Protein AF-A0A2I1H073-F1 (afdb_monomer)

Organism: NCBI:txid588596

Radius of gyration: 17.63 Å; Cα contacts (8 Å, |Δi|>4): 151; chains: 1; bounding box: 37×35×50 Å

Secondary structure (DSSP, 8-state):
----EEEEEEE-SSEEEEEEEESSS---EE--EETTEES-S-EES-EEE-TTSSSEEEESGGGS-----GGGGGS--S----EE-GGGGGGS-----

Foldseek 3Di:
DPDFKDKDWDQDLFKIWIWMAGPVGGDIGQDQDDVVGHNHSIFTQFFFAFPVNPDGPDGTPVLPDDDPDPVNVPDDDDGCRDTDRSVVVVPDDDDDD

pLDDT: mean 77.21, std 22.97, range [34.38, 97.81]

Nearest PDB structures (foldseek):
  8jtr-assembly1_A  TM=5.951E-01  e=2.763E-01  Geobacillus stearothermophilus
  8uza-assembly1_A  TM=6.803E-01  e=1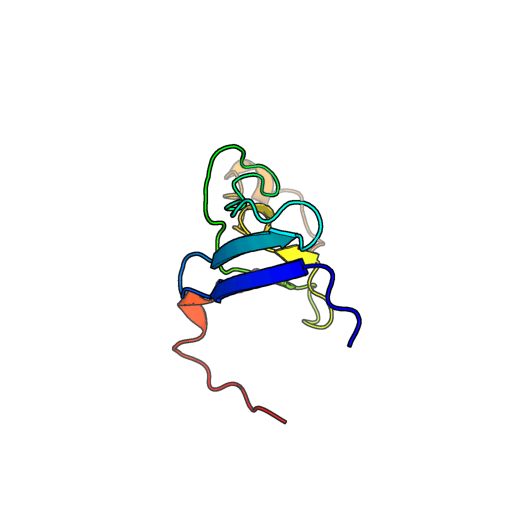.430E+00  Geobacillus stearothermophilus
  8t76-assembly1_A  TM=4.506E-01  e=1.520E+00  Streptococcus pyogenes
  2h1t-assembly1_B  TM=4.325E-01  e=5.461E+00  Pseudomonas aeruginosa

Sequence (97 aa):
MDIRAVIAIDFGTTFSGFAYSNRADPEIITNDVWPQQIGVMKTNTVLQYDSNYQNVIKWGNPALAQKQSKHARKNKVLSSSKTEIFHKMKNHHFPIN

Solvent-accessible surface area (backbone atoms only — not comparable to full-atom values): 6074 Å² total; per-residue (Å²): 134,92,76,58,63,51,74,52,76,46,84,42,78,66,40,26,36,42,34,36,30,32,66,92,55,73,58,79,46,68,47,24,76,49,80,97,40,75,81,42,60,56,39,39,41,33,49,13,30,40,68,82,69,80,46,79,76,36,50,25,57,73,28,54,80,74,77,75,56,87,78,61,75,81,80,66,85,88,78,71,56,53,69,54,56,54,82,65,53,83,79,55,89,75,86,83,129

Mean predicted aligned error: 11.4 Å

Structure (mmCIF, N/CA/C/O backbone):
data_AF-A0A2I1H073-F1
#
_entry.id   AF-A0A2I1H073-F1
#
loop_
_atom_site.group_PDB
_atom_site.id
_atom_site.type_symbol
_atom_site.label_atom_id
_atom_site.label_alt_id
_atom_site.label_comp_id
_atom_site.label_asym_id
_atom_site.label_entity_id
_atom_site.label_seq_id
_atom_site.pdbx_PDB_ins_code
_atom_site.Cartn_x
_atom_site.Cartn_y
_atom_site.Cartn_z
_atom_site.occupancy
_atom_site.B_iso_or_equiv
_atom_site.auth_seq_id
_atom_site.auth_comp_id
_atom_site.auth_asym_id
_atom_site.auth_atom_id
_atom_site.pdbx_PDB_model_num
ATOM 1 N N . MET A 1 1 ? -0.111 -9.622 -25.753 1.00 69.88 1 MET A N 1
ATOM 2 C CA . MET A 1 1 ? -0.472 -8.907 -24.511 1.00 69.88 1 MET A CA 1
ATOM 3 C C . MET A 1 1 ? 0.165 -7.531 -24.554 1.00 69.88 1 MET A C 1
ATOM 5 O O . MET A 1 1 ? 1.350 -7.449 -24.851 1.00 69.88 1 MET A O 1
ATOM 9 N N . ASP A 1 2 ? -0.609 -6.481 -24.295 1.00 90.75 2 ASP A N 1
ATOM 10 C CA . ASP A 1 2 ? -0.096 -5.117 -24.144 1.00 90.75 2 ASP A CA 1
ATOM 11 C C . ASP A 1 2 ? 0.098 -4.815 -22.650 1.00 90.75 2 ASP A C 1
ATOM 13 O O . ASP A 1 2 ? -0.800 -4.321 -21.970 1.00 90.75 2 ASP A O 1
ATOM 17 N N . ILE A 1 3 ? 1.249 -5.226 -22.111 1.00 90.19 3 ILE A N 1
ATOM 18 C CA . ILE A 1 3 ? 1.631 -4.937 -20.724 1.00 90.19 3 ILE A CA 1
ATOM 19 C C . ILE A 1 3 ? 2.483 -3.674 -20.737 1.00 90.19 3 ILE A C 1
ATOM 21 O O . ILE A 1 3 ? 3.558 -3.643 -21.338 1.00 90.19 3 ILE A O 1
ATOM 25 N N . ARG A 1 4 ? 1.984 -2.639 -20.060 1.00 93.25 4 ARG A N 1
ATOM 26 C CA . ARG A 1 4 ? 2.622 -1.317 -19.996 1.00 93.25 4 ARG A CA 1
ATOM 27 C C . ARG A 1 4 ? 3.357 -1.070 -18.681 1.00 93.25 4 ARG A C 1
ATOM 29 O O . ARG A 1 4 ? 4.273 -0.260 -18.656 1.00 93.25 4 ARG A O 1
ATOM 36 N N . ALA A 1 5 ? 2.994 -1.776 -17.613 1.00 94.81 5 ALA A N 1
ATOM 37 C CA . ALA A 1 5 ? 3.656 -1.685 -16.319 1.00 94.81 5 ALA A CA 1
ATOM 38 C C . ALA A 1 5 ? 3.564 -3.011 -15.556 1.00 94.81 5 ALA A C 1
ATOM 40 O O . ALA A 1 5 ? 2.611 -3.772 -15.736 1.00 94.81 5 ALA A O 1
ATOM 41 N N . VAL A 1 6 ? 4.543 -3.251 -14.689 1.00 95.56 6 VAL A N 1
ATOM 42 C CA . VAL A 1 6 ? 4.552 -4.337 -13.702 1.00 95.56 6 VAL A CA 1
ATOM 43 C C . VAL A 1 6 ? 4.569 -3.705 -12.319 1.00 95.56 6 VAL A C 1
ATOM 45 O O . VAL A 1 6 ? 5.297 -2.741 -12.097 1.00 95.56 6 VAL A O 1
ATOM 48 N N . ILE A 1 7 ? 3.758 -4.230 -11.400 1.00 97.12 7 ILE A N 1
ATOM 49 C CA . ILE A 1 7 ? 3.659 -3.739 -10.024 1.00 97.12 7 ILE A CA 1
ATOM 50 C C . ILE A 1 7 ? 3.920 -4.914 -9.082 1.00 97.12 7 ILE A C 1
ATOM 52 O O . ILE A 1 7 ? 3.231 -5.932 -9.148 1.00 97.12 7 ILE A O 1
ATOM 56 N N . ALA A 1 8 ? 4.909 -4.769 -8.206 1.00 97.56 8 ALA A N 1
ATOM 57 C CA . ALA A 1 8 ? 5.175 -5.680 -7.104 1.00 97.56 8 ALA A CA 1
ATOM 58 C C . ALA A 1 8 ? 4.509 -5.126 -5.843 1.00 97.56 8 ALA A C 1
ATOM 60 O O . ALA A 1 8 ? 4.830 -4.018 -5.416 1.00 97.56 8 ALA A O 1
ATOM 61 N N . ILE A 1 9 ? 3.584 -5.884 -5.256 1.00 97.31 9 ILE A N 1
ATOM 62 C CA . ILE A 1 9 ? 2.842 -5.482 -4.056 1.00 97.31 9 ILE A CA 1
ATOM 63 C C . ILE A 1 9 ? 3.297 -6.344 -2.879 1.00 97.31 9 ILE A C 1
ATOM 65 O O . ILE A 1 9 ? 3.298 -7.570 -2.969 1.00 97.31 9 ILE A O 1
ATOM 69 N N . ASP A 1 10 ? 3.646 -5.696 -1.771 1.00 96.62 10 ASP A N 1
ATOM 70 C CA . ASP A 1 10 ? 3.966 -6.329 -0.491 1.00 96.62 10 ASP A CA 1
ATOM 71 C C . ASP A 1 10 ? 2.859 -5.999 0.519 1.00 96.62 10 ASP A C 1
ATOM 73 O O . ASP A 1 10 ? 2.796 -4.880 1.036 1.00 96.62 10 ASP A O 1
ATOM 77 N N . PHE A 1 11 ? 1.975 -6.965 0.785 1.00 94.69 11 PHE A N 1
ATOM 78 C CA . PHE A 1 11 ? 0.935 -6.862 1.812 1.00 94.69 11 PHE A CA 1
ATOM 79 C C . PHE A 1 11 ? 1.424 -7.445 3.139 1.00 94.69 11 PHE A C 1
ATOM 81 O O . PHE A 1 11 ? 1.157 -8.599 3.482 1.00 94.69 11 PHE A O 1
ATOM 88 N N . GLY A 1 12 ? 2.123 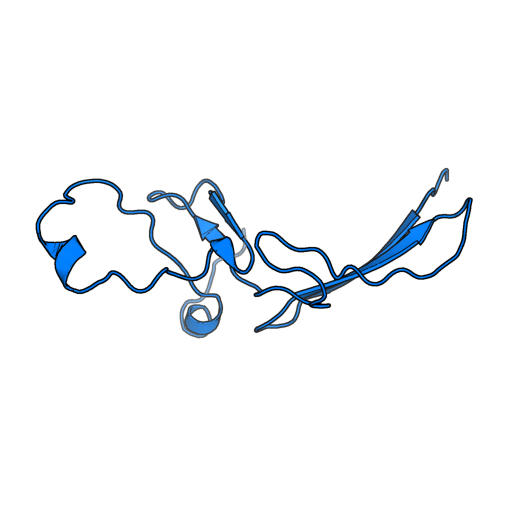-6.624 3.918 1.00 94.00 12 GLY A N 1
ATOM 89 C CA . GLY A 1 12 ? 2.496 -6.975 5.281 1.00 94.00 12 GLY A CA 1
ATOM 90 C C . GLY A 1 12 ? 1.324 -6.848 6.255 1.00 94.00 12 GLY A C 1
ATOM 91 O O . GLY A 1 12 ? 0.316 -6.193 5.996 1.00 94.00 12 GLY A O 1
ATOM 92 N N . THR A 1 13 ? 1.471 -7.433 7.440 1.00 91.69 13 THR A N 1
ATOM 93 C CA . THR A 1 13 ? 0.444 -7.374 8.496 1.00 91.69 13 THR A CA 1
ATOM 94 C C . THR A 1 13 ? 0.266 -5.975 9.090 1.00 91.69 13 THR A C 1
ATOM 96 O O . THR A 1 13 ? -0.851 -5.585 9.417 1.00 91.69 13 THR A O 1
ATOM 99 N N . THR A 1 14 ? 1.357 -5.216 9.230 1.00 94.00 14 THR A N 1
ATOM 100 C CA . THR A 1 14 ? 1.348 -3.860 9.813 1.00 94.00 14 THR A CA 1
ATOM 101 C C . THR A 1 14 ? 1.468 -2.775 8.752 1.00 94.00 14 THR A C 1
ATOM 103 O O . THR A 1 14 ? 0.837 -1.723 8.868 1.00 94.00 14 THR A O 1
ATOM 106 N N . PHE A 1 15 ? 2.281 -3.024 7.728 1.00 95.81 15 PHE A N 1
ATOM 107 C CA . PHE A 1 15 ? 2.582 -2.073 6.669 1.00 95.81 15 PHE A CA 1
ATOM 108 C C . PHE A 1 15 ? 2.534 -2.760 5.312 1.00 95.81 15 PHE A C 1
ATOM 110 O O . PHE A 1 15 ? 2.980 -3.898 5.186 1.00 95.81 15 PHE A O 1
ATOM 117 N N . SER A 1 16 ? 2.043 -2.040 4.312 1.00 96.50 16 SER A N 1
ATOM 118 C CA . SER A 1 16 ? 2.010 -2.455 2.917 1.00 96.50 16 SER A CA 1
ATOM 119 C C . SER A 1 16 ? 2.741 -1.443 2.048 1.00 96.50 16 SER A C 1
ATOM 121 O O . SER A 1 16 ? 2.769 -0.250 2.357 1.00 96.50 16 SER A O 1
ATOM 123 N N . GLY A 1 17 ? 3.327 -1.918 0.958 1.00 97.31 17 GLY A N 1
ATOM 124 C CA . GLY A 1 17 ? 4.027 -1.087 -0.012 1.00 97.31 17 GLY A CA 1
ATOM 125 C C . GLY A 1 17 ? 3.920 -1.666 -1.412 1.00 97.31 17 GLY A C 1
ATOM 126 O O . GLY A 1 17 ? 3.486 -2.805 -1.596 1.00 97.31 17 GLY A O 1
ATOM 127 N N . PHE A 1 18 ? 4.323 -0.881 -2.402 1.00 97.75 18 PHE A N 1
ATOM 128 C CA . PHE A 1 18 ? 4.490 -1.386 -3.754 1.00 97.75 18 PHE A CA 1
ATOM 129 C C . PHE A 1 18 ? 5.672 -0.716 -4.448 1.00 97.75 18 PHE A C 1
ATOM 131 O O . PHE A 1 18 ? 6.053 0.412 -4.125 1.00 97.75 18 PHE A O 1
ATOM 138 N N . ALA A 1 19 ? 6.224 -1.426 -5.422 1.00 97.81 19 ALA A N 1
ATOM 139 C CA . ALA A 1 19 ? 7.148 -0.891 -6.406 1.00 97.81 19 ALA A CA 1
ATOM 140 C C . ALA A 1 19 ? 6.600 -1.178 -7.802 1.00 97.81 19 ALA A C 1
ATOM 142 O O . ALA A 1 19 ? 5.849 -2.136 -7.997 1.00 97.81 19 ALA A O 1
ATOM 143 N N . TYR A 1 20 ? 6.948 -0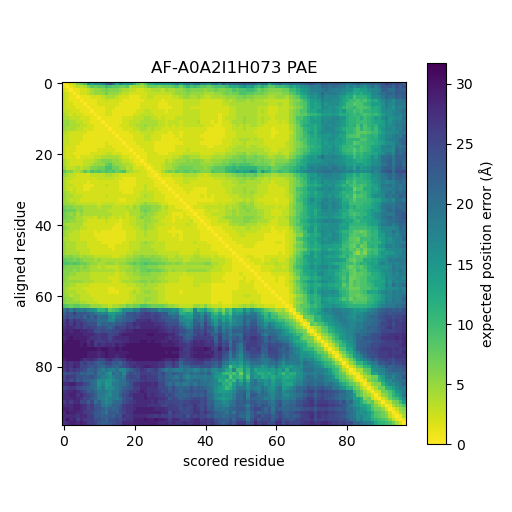.349 -8.773 1.00 96.75 20 TYR A N 1
ATOM 144 C CA . TYR A 1 20 ? 6.492 -0.511 -10.143 1.00 96.75 20 TYR A CA 1
ATOM 145 C C . TYR A 1 20 ? 7.604 -0.206 -11.138 1.00 96.75 20 TYR A C 1
ATOM 147 O O . TYR A 1 20 ? 8.587 0.452 -10.813 1.00 96.75 20 TYR A O 1
ATOM 155 N N . SER A 1 21 ? 7.431 -0.706 -12.356 1.00 97.25 21 SER A N 1
ATOM 156 C CA . SER A 1 21 ? 8.287 -0.397 -13.495 1.00 97.25 21 SER A CA 1
ATOM 157 C C . SER A 1 21 ? 7.435 -0.305 -14.755 1.00 97.25 21 SER A C 1
ATOM 159 O O . SER A 1 21 ? 6.504 -1.100 -14.939 1.00 97.25 21 SER A O 1
ATOM 161 N N . ASN A 1 22 ? 7.704 0.690 -15.599 1.00 94.75 22 ASN A N 1
ATOM 162 C CA . ASN A 1 22 ? 7.001 0.886 -16.862 1.00 94.75 22 ASN A CA 1
ATOM 163 C C . ASN A 1 22 ? 7.795 0.243 -18.004 1.00 94.75 22 ASN A C 1
ATOM 165 O O . ASN A 1 22 ? 9.015 0.272 -18.030 1.00 94.75 22 ASN A O 1
ATOM 169 N N . ARG A 1 23 ? 7.115 -0.314 -19.002 1.00 93.19 23 ARG A N 1
ATOM 170 C CA . ARG A 1 23 ? 7.795 -0.901 -20.162 1.00 93.19 23 ARG A CA 1
ATOM 171 C C . ARG A 1 23 ? 8.561 0.136 -20.995 1.00 93.19 23 ARG A C 1
ATOM 173 O O . ARG A 1 23 ? 9.572 -0.214 -21.594 1.00 93.19 23 ARG A O 1
ATOM 180 N N . ALA A 1 24 ? 8.051 1.365 -21.084 1.00 93.62 24 ALA A N 1
ATOM 181 C CA . ALA A 1 24 ? 8.666 2.445 -21.854 1.00 93.62 24 ALA A CA 1
ATOM 182 C C . ALA A 1 24 ? 9.916 3.018 -21.169 1.00 93.62 24 ALA A C 1
ATOM 184 O O . ALA A 1 24 ? 10.819 3.479 -21.860 1.00 93.62 24 ALA A O 1
ATOM 185 N N . ASP A 1 25 ? 9.961 2.955 -19.839 1.00 92.38 25 ASP A N 1
ATOM 186 C CA . ASP A 1 25 ? 11.096 3.364 -19.017 1.00 92.38 25 ASP A CA 1
ATOM 187 C C . ASP A 1 25 ? 11.229 2.386 -17.835 1.00 92.38 25 ASP A C 1
ATOM 189 O O . ASP A 1 25 ? 10.483 2.498 -16.854 1.00 92.38 25 ASP A O 1
ATOM 193 N N . PRO A 1 26 ? 12.090 1.358 -17.960 1.00 87.31 26 PRO A N 1
ATOM 194 C CA . PRO A 1 26 ? 12.117 0.211 -17.059 1.00 87.31 26 PRO A CA 1
ATOM 195 C C . PRO A 1 26 ? 12.806 0.486 -15.714 1.00 87.31 26 PRO A C 1
ATOM 197 O O . PRO A 1 26 ? 13.233 -0.453 -15.040 1.00 87.31 26 PRO A O 1
ATOM 200 N N . GLU A 1 27 ? 12.898 1.743 -15.281 1.00 96.44 27 GLU A N 1
ATOM 201 C CA . GLU A 1 27 ? 13.305 2.069 -13.916 1.00 96.44 27 GLU A CA 1
ATOM 202 C C . GLU A 1 27 ? 12.359 1.411 -12.894 1.00 96.44 27 GLU A C 1
AT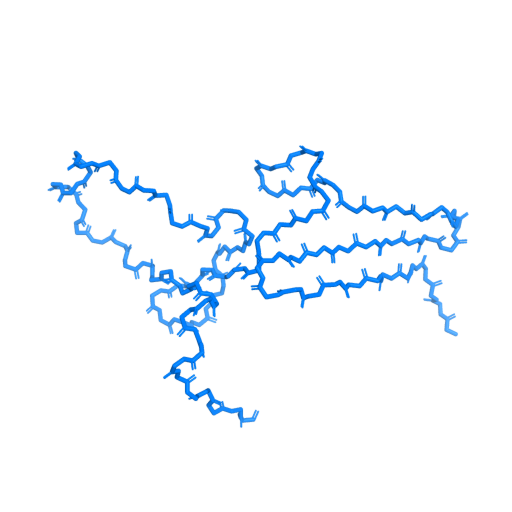OM 204 O O . GLU A 1 27 ? 11.148 1.291 -13.110 1.00 96.44 27 GLU A O 1
ATOM 209 N N . ILE A 1 28 ? 12.924 0.931 -11.783 1.00 96.50 28 IL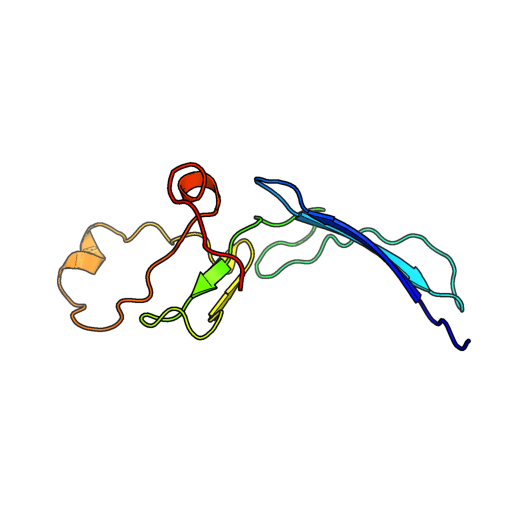E A N 1
ATOM 210 C CA . ILE A 1 28 ? 12.152 0.378 -10.668 1.00 96.50 28 ILE A CA 1
ATOM 211 C C . ILE A 1 28 ? 11.941 1.488 -9.650 1.00 96.50 28 ILE A C 1
ATOM 213 O O . ILE A 1 28 ? 12.877 1.916 -8.978 1.00 96.50 28 ILE A O 1
ATOM 217 N N . ILE A 1 29 ? 10.690 1.901 -9.491 1.00 96.38 29 ILE A N 1
ATOM 218 C CA . ILE A 1 29 ? 10.305 2.976 -8.585 1.00 96.38 29 ILE A CA 1
ATOM 219 C C . ILE A 1 29 ? 9.557 2.367 -7.402 1.00 96.38 29 ILE A C 1
ATOM 221 O O . ILE A 1 29 ? 8.516 1.729 -7.567 1.00 96.38 29 ILE A O 1
ATOM 225 N N . THR A 1 30 ? 10.077 2.572 -6.192 1.00 97.56 30 THR A N 1
ATOM 226 C CA . THR A 1 30 ? 9.345 2.259 -4.954 1.00 97.56 30 THR A CA 1
ATOM 227 C C . THR A 1 30 ? 8.455 3.438 -4.599 1.00 97.56 30 THR A C 1
ATOM 229 O O . THR A 1 30 ? 8.937 4.565 -4.533 1.00 97.56 30 THR A O 1
ATOM 232 N N . ASN A 1 31 ? 7.168 3.198 -4.349 1.00 97.06 31 ASN A N 1
ATOM 233 C CA . ASN A 1 31 ? 6.269 4.277 -3.960 1.00 97.06 31 ASN A CA 1
ATOM 234 C C . ASN A 1 31 ? 6.574 4.767 -2.541 1.00 97.06 31 ASN A C 1
ATOM 236 O O . ASN A 1 31 ? 6.475 4.013 -1.572 1.00 97.06 31 ASN A O 1
ATOM 240 N N . ASP A 1 32 ? 6.860 6.055 -2.415 1.00 96.94 32 ASP A N 1
ATOM 241 C CA . ASP A 1 32 ? 7.145 6.726 -1.150 1.00 96.94 32 ASP A CA 1
ATOM 242 C C . ASP A 1 32 ? 6.171 7.879 -0.837 1.00 96.94 32 ASP A C 1
ATOM 244 O O . ASP A 1 32 ? 6.248 8.498 0.229 1.00 96.94 32 ASP A O 1
ATOM 248 N N . VAL A 1 33 ? 5.224 8.138 -1.742 1.00 96.44 33 VAL A N 1
ATOM 249 C CA . VAL A 1 33 ? 4.152 9.121 -1.577 1.00 96.44 33 VAL A CA 1
ATOM 250 C C . VAL A 1 33 ? 2.856 8.398 -1.226 1.00 96.44 33 VAL A C 1
ATOM 252 O O . VAL A 1 33 ? 2.280 7.663 -2.027 1.00 96.44 33 VAL A O 1
ATOM 255 N N . TRP A 1 34 ? 2.368 8.632 -0.014 1.00 94.50 34 TRP A N 1
ATOM 256 C CA . TRP A 1 34 ? 1.114 8.087 0.498 1.00 94.50 34 TRP A CA 1
ATOM 257 C C . TRP A 1 34 ? 0.232 9.220 1.029 1.00 94.50 34 TRP A C 1
ATOM 259 O O . TRP A 1 34 ? 0.718 10.314 1.330 1.00 94.50 34 TRP A O 1
ATOM 269 N N . PRO A 1 35 ? -1.081 8.999 1.201 1.00 90.56 35 PRO A N 1
ATOM 270 C CA . PRO A 1 35 ? -1.938 9.992 1.831 1.00 90.56 35 PRO A CA 1
ATOM 271 C C . PRO A 1 35 ? -1.374 10.452 3.188 1.00 90.56 35 PRO A C 1
ATOM 273 O O . PRO A 1 35 ? -1.256 9.659 4.122 1.00 90.56 35 PRO A O 1
ATOM 276 N N . GLN A 1 36 ? -1.060 11.748 3.298 1.00 90.19 36 GLN A N 1
ATOM 277 C CA . GLN A 1 36 ? -0.493 12.397 4.495 1.00 90.19 36 GLN A CA 1
ATOM 278 C C . GLN A 1 36 ? 0.942 11.967 4.871 1.00 90.19 36 GLN A C 1
ATOM 280 O O . GLN A 1 36 ? 1.401 12.313 5.959 1.00 90.19 36 GLN A O 1
ATOM 285 N N . GLN A 1 37 ? 1.658 11.234 4.012 1.00 90.75 37 GLN A N 1
ATOM 286 C CA . GLN A 1 37 ? 3.038 10.803 4.261 1.00 90.75 37 GLN A CA 1
ATOM 287 C C . GLN A 1 37 ? 3.868 10.916 2.975 1.00 90.75 37 GLN A C 1
ATOM 289 O O . GLN A 1 37 ? 3.504 10.348 1.952 1.00 90.75 37 GLN A O 1
ATOM 294 N N . ILE A 1 38 ? 4.991 11.630 3.031 1.00 93.75 38 ILE A N 1
ATOM 295 C CA . ILE A 1 38 ? 5.932 11.780 1.910 1.00 93.75 38 ILE A CA 1
ATOM 296 C C . ILE A 1 38 ? 7.286 11.218 2.350 1.00 93.75 38 ILE A C 1
ATOM 298 O O . ILE A 1 38 ? 7.698 11.450 3.488 1.00 93.75 38 ILE A O 1
ATOM 302 N N . GLY A 1 39 ? 7.962 10.482 1.466 1.00 95.00 39 GLY A N 1
ATOM 303 C CA . GLY A 1 39 ? 9.276 9.881 1.715 1.00 95.00 39 GLY A CA 1
ATOM 304 C C . GLY A 1 39 ? 9.234 8.592 2.545 1.00 95.00 39 GLY A C 1
ATOM 305 O O . GLY A 1 39 ? 10.267 8.141 3.036 1.00 95.00 39 GLY A O 1
ATOM 306 N N . VAL A 1 40 ? 8.053 7.993 2.737 1.00 94.19 40 VAL A N 1
ATOM 307 C CA . VAL A 1 40 ? 7.892 6.743 3.496 1.00 94.19 40 VAL A CA 1
ATOM 308 C C . VAL A 1 40 ? 7.549 5.619 2.531 1.00 94.19 40 VAL A C 1
ATOM 310 O O . VAL A 1 40 ? 6.510 5.657 1.893 1.00 94.19 40 VAL A O 1
ATOM 313 N N . MET A 1 41 ? 8.369 4.571 2.457 1.00 95.56 41 MET A N 1
ATOM 314 C CA . MET A 1 41 ? 8.207 3.495 1.459 1.00 95.56 41 MET A CA 1
ATOM 315 C C . MET A 1 41 ? 6.995 2.568 1.682 1.00 95.56 41 MET A C 1
ATOM 317 O O . MET A 1 41 ? 6.682 1.734 0.835 1.00 95.56 41 MET A O 1
ATOM 321 N N . LYS A 1 42 ? 6.327 2.655 2.838 1.00 95.75 42 LYS A N 1
ATOM 322 C CA . LYS A 1 42 ? 5.165 1.823 3.181 1.00 95.75 42 LYS A CA 1
ATOM 323 C C . LYS A 1 42 ? 4.127 2.629 3.957 1.00 95.75 42 LYS A C 1
ATOM 325 O O . LYS A 1 42 ? 4.483 3.501 4.746 1.00 95.75 42 LYS A O 1
ATOM 330 N N . THR A 1 43 ? 2.855 2.274 3.812 1.00 95.38 43 THR A N 1
ATOM 331 C CA . THR A 1 43 ? 1.758 2.802 4.640 1.00 95.38 43 THR A CA 1
ATOM 332 C C . THR A 1 43 ? 1.125 1.698 5.480 1.00 95.38 43 THR A C 1
ATOM 334 O O . THR A 1 43 ? 1.377 0.517 5.257 1.00 95.38 43 THR A O 1
ATOM 337 N N . ASN A 1 44 ? 0.318 2.051 6.479 1.00 95.44 44 ASN A N 1
ATOM 338 C CA . ASN A 1 44 ? -0.328 1.073 7.351 1.00 95.44 44 ASN A CA 1
ATOM 339 C C . ASN A 1 44 ? -1.267 0.134 6.577 1.00 95.44 44 ASN A C 1
ATOM 341 O O . ASN A 1 44 ? -2.101 0.583 5.793 1.00 95.44 44 ASN A O 1
ATOM 345 N N . THR A 1 45 ? -1.211 -1.164 6.872 1.00 95.44 45 THR A N 1
ATOM 346 C CA . THR A 1 45 ? -2.185 -2.145 6.370 1.00 95.44 45 THR A CA 1
ATOM 347 C C . THR A 1 45 ? -3.479 -2.033 7.173 1.00 95.44 45 THR A C 1
ATOM 349 O O . THR A 1 45 ? -3.748 -2.811 8.089 1.00 95.44 45 THR A O 1
ATOM 352 N N . VAL A 1 46 ? -4.259 -0.989 6.902 1.00 92.50 46 VAL A N 1
ATOM 353 C CA . VAL A 1 46 ? -5.499 -0.702 7.626 1.00 92.50 46 VAL A CA 1
ATOM 354 C C . VAL A 1 46 ? -6.550 -0.096 6.710 1.00 92.50 46 VAL A C 1
ATOM 356 O O . VAL A 1 46 ? -6.240 0.717 5.841 1.00 92.50 46 VAL A O 1
ATOM 359 N N . LEU A 1 47 ? -7.799 -0.495 6.940 1.00 93.19 47 LEU A N 1
ATOM 360 C CA . LEU A 1 47 ? -8.987 0.015 6.274 1.00 93.19 47 LEU A CA 1
ATOM 361 C C . LEU A 1 47 ? -9.939 0.552 7.344 1.00 93.19 47 LEU A C 1
ATOM 363 O O . LEU A 1 47 ? -10.117 -0.051 8.401 1.00 93.19 47 LEU A O 1
ATOM 367 N N . GLN A 1 48 ? -10.556 1.691 7.069 1.00 89.94 48 GLN A N 1
ATOM 368 C CA . GLN A 1 48 ? -11.687 2.195 7.831 1.00 89.94 48 GLN A CA 1
ATOM 369 C C . GLN A 1 48 ? -12.932 2.015 6.971 1.00 89.94 48 GLN A C 1
ATOM 371 O O . GLN A 1 48 ? -12.969 2.517 5.848 1.00 89.94 48 GLN A O 1
ATOM 376 N N . TYR A 1 49 ? -13.942 1.342 7.509 1.00 89.44 49 TYR A N 1
ATOM 377 C CA . TYR A 1 49 ? -15.231 1.177 6.850 1.00 89.44 49 TYR A CA 1
ATOM 378 C C . TYR A 1 49 ? -16.241 2.230 7.322 1.00 89.44 49 TYR A C 1
ATOM 380 O O . TYR A 1 49 ? -16.056 2.887 8.357 1.00 89.44 49 TYR A O 1
ATOM 388 N N . ASP A 1 50 ? -17.317 2.397 6.556 1.00 86.44 50 ASP A N 1
ATOM 389 C CA . ASP A 1 50 ? -18.532 3.045 7.041 1.00 86.44 50 ASP A CA 1
ATOM 390 C C . ASP A 1 50 ? -19.152 2.272 8.224 1.00 86.44 50 ASP A C 1
ATOM 392 O O . ASP A 1 50 ? -18.705 1.189 8.606 1.00 86.44 50 ASP A O 1
ATOM 396 N N . SER A 1 51 ? -20.181 2.844 8.854 1.00 87.00 51 SER A N 1
ATOM 397 C CA . SER A 1 51 ? -20.826 2.225 10.020 1.00 87.00 51 SER A CA 1
ATOM 398 C C . SER A 1 51 ? -21.475 0.869 9.727 1.00 87.00 51 SER A C 1
ATOM 400 O O . SER A 1 51 ? -21.709 0.105 10.661 1.00 87.00 51 SER A O 1
ATOM 402 N N . ASN A 1 52 ? -21.780 0.588 8.457 1.00 90.06 52 ASN A N 1
ATOM 403 C CA . ASN A 1 52 ? -22.499 -0.602 8.009 1.00 90.06 52 ASN A CA 1
ATOM 404 C C . ASN A 1 52 ? -21.557 -1.649 7.390 1.00 90.06 52 ASN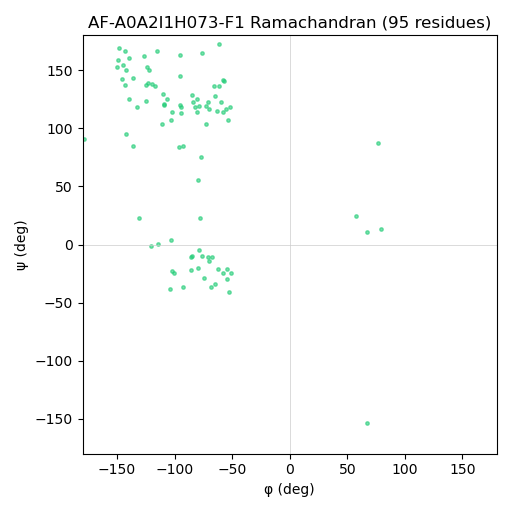 A C 1
ATOM 406 O O . ASN A 1 52 ? -22.030 -2.675 6.901 1.00 90.06 52 ASN A O 1
ATOM 410 N N . TYR A 1 53 ? -20.244 -1.393 7.407 1.00 87.19 53 TYR A N 1
ATOM 411 C CA . TYR A 1 53 ? -19.205 -2.241 6.828 1.00 87.19 53 TYR A CA 1
ATOM 412 C C . TYR A 1 53 ? -19.370 -2.532 5.334 1.00 87.19 53 TYR A C 1
ATOM 414 O O . TYR A 1 53 ? -18.871 -3.541 4.845 1.00 87.19 53 TYR A O 1
ATOM 422 N N . GLN A 1 54 ? -20.062 -1.658 4.601 1.00 91.62 54 GLN A N 1
ATOM 423 C CA . GLN A 1 54 ? -20.306 -1.865 3.171 1.00 91.62 54 GLN A CA 1
ATOM 424 C C . GLN A 1 54 ? -19.233 -1.202 2.314 1.00 91.62 54 GLN A C 1
ATOM 426 O O . GLN A 1 54 ? -18.826 -1.750 1.295 1.00 91.62 54 GLN A O 1
ATOM 431 N N . ASN A 1 55 ? -18.742 -0.037 2.743 1.00 92.25 55 ASN A N 1
ATOM 432 C CA . ASN A 1 55 ? -17.784 0.740 1.969 1.00 92.25 55 ASN A CA 1
ATOM 433 C C . ASN A 1 55 ? -16.528 1.042 2.780 1.00 92.25 55 ASN A C 1
ATOM 435 O O . ASN A 1 55 ? -16.603 1.459 3.938 1.00 92.25 55 ASN A O 1
ATOM 439 N N . VAL A 1 56 ? -15.367 0.899 2.141 1.00 91.50 56 VAL A N 1
ATOM 440 C CA . VAL A 1 56 ? -14.103 1.442 2.647 1.00 91.50 56 VAL A CA 1
ATOM 441 C C . VAL A 1 56 ? -14.135 2.958 2.466 1.00 91.50 56 VAL A C 1
ATOM 443 O O . VAL A 1 56 ? -14.221 3.454 1.346 1.00 91.50 56 VAL A O 1
ATOM 446 N N . ILE A 1 57 ? -14.043 3.703 3.567 1.00 93.25 57 ILE A N 1
ATOM 447 C CA . ILE A 1 57 ? -14.050 5.173 3.560 1.00 93.25 57 ILE A CA 1
ATOM 448 C C . ILE A 1 57 ? -12.648 5.774 3.688 1.00 93.25 57 ILE A C 1
ATOM 450 O O . ILE A 1 57 ? -12.432 6.910 3.272 1.00 93.25 57 ILE A O 1
ATOM 454 N N . LYS A 1 58 ? -11.690 5.036 4.267 1.00 92.81 58 LYS A N 1
ATOM 455 C CA . LYS A 1 58 ? -10.266 5.404 4.325 1.00 92.81 58 LYS A CA 1
ATOM 456 C C . LYS A 1 58 ? -9.391 4.155 4.330 1.00 92.81 58 LYS A C 1
ATOM 458 O O . LYS A 1 58 ? -9.829 3.087 4.747 1.00 92.81 58 LYS A O 1
ATOM 463 N N . TRP A 1 59 ? -8.131 4.314 3.956 1.00 93.25 59 TRP A N 1
ATOM 464 C CA . TRP A 1 59 ? -7.101 3.279 4.030 1.00 93.25 59 TRP A CA 1
ATOM 465 C C . TRP A 1 59 ? -5.761 3.906 4.422 1.00 93.25 59 TRP A C 1
ATOM 467 O O . TRP A 1 59 ? -5.628 5.132 4.387 1.00 93.25 59 TRP A O 1
ATOM 477 N N . GLY A 1 60 ? -4.780 3.090 4.807 1.00 93.44 60 GLY A N 1
ATOM 478 C CA . GLY A 1 60 ? -3.440 3.576 5.138 1.00 93.44 60 GLY A CA 1
ATOM 479 C C . GLY A 1 60 ? -3.410 4.436 6.403 1.00 93.44 60 GLY A C 1
ATOM 480 O O . GLY A 1 60 ? -4.263 4.323 7.286 1.00 93.44 60 GLY A O 1
ATOM 481 N N . ASN A 1 61 ? -2.437 5.341 6.488 1.00 92.06 61 ASN A N 1
ATOM 482 C CA . ASN A 1 61 ? -2.310 6.269 7.615 1.00 92.06 61 ASN A CA 1
ATOM 483 C C . ASN A 1 61 ? -3.597 7.076 7.929 1.00 92.06 61 ASN A C 1
ATOM 485 O O . ASN A 1 61 ? -3.954 7.154 9.105 1.00 92.06 61 ASN A O 1
ATOM 489 N N . PRO A 1 62 ? -4.375 7.589 6.948 1.00 91.50 62 PRO A N 1
ATOM 490 C CA . PRO A 1 62 ? -5.650 8.261 7.229 1.00 91.50 62 PRO A CA 1
ATOM 491 C C . PRO A 1 62 ? -6.700 7.426 7.976 1.00 91.50 62 PRO A C 1
ATOM 493 O O . PRO A 1 62 ? -7.600 8.000 8.597 1.00 91.50 62 PRO A O 1
ATOM 496 N N . ALA A 1 63 ? -6.635 6.094 7.876 1.00 91.69 63 ALA A N 1
ATOM 497 C CA . ALA A 1 63 ? -7.546 5.177 8.560 1.00 91.69 63 ALA A CA 1
ATOM 498 C C . ALA A 1 63 ? -7.116 4.863 10.004 1.00 91.69 63 ALA A C 1
ATOM 500 O O . ALA A 1 63 ? -7.906 4.295 1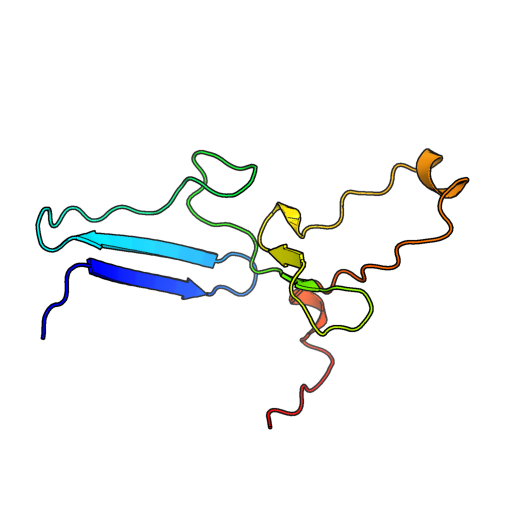0.763 1.00 91.69 63 ALA A O 1
ATOM 501 N N . LEU A 1 64 ? -5.910 5.264 10.425 1.00 87.12 64 LEU A N 1
ATOM 502 C CA . LEU A 1 64 ? -5.541 5.221 11.834 1.00 87.12 64 LEU A CA 1
ATOM 503 C C . LEU A 1 64 ? -6.419 6.201 12.617 1.00 87.12 64 LEU A C 1
ATOM 505 O O . LEU A 1 64 ? -6.540 7.379 12.278 1.00 87.12 64 LEU A O 1
ATOM 509 N N . ALA A 1 65 ? -7.055 5.703 13.679 1.00 66.75 65 ALA A N 1
ATOM 510 C CA . ALA A 1 65 ? -7.926 6.514 14.515 1.00 66.75 65 ALA A CA 1
ATOM 511 C C . ALA A 1 65 ? -7.144 7.710 15.079 1.00 66.75 65 ALA A C 1
ATOM 513 O O . ALA A 1 65 ? -6.241 7.544 15.903 1.00 66.75 65 ALA A O 1
ATOM 514 N N . GLN A 1 66 ? -7.509 8.927 14.668 1.00 59.47 66 GLN A N 1
ATOM 515 C CA . GLN A 1 66 ? -7.020 10.127 15.334 1.00 59.47 66 GLN A CA 1
ATOM 516 C C . GLN A 1 66 ? -7.463 10.057 16.794 1.00 59.47 66 GLN A C 1
ATOM 518 O O . GLN A 1 66 ? -8.652 9.918 17.095 1.00 59.47 66 GLN A O 1
ATOM 523 N N . LYS A 1 67 ? -6.489 10.109 17.706 1.00 48.75 67 LYS A N 1
ATOM 524 C CA . LYS A 1 67 ? -6.718 10.110 19.150 1.00 48.75 67 LYS A CA 1
ATOM 525 C C . LYS A 1 67 ? -7.705 11.238 19.451 1.00 48.75 67 LYS A C 1
ATOM 527 O O . LYS A 1 67 ? -7.348 12.407 19.339 1.00 48.75 67 LYS A O 1
ATOM 532 N N . GLN A 1 68 ? -8.950 10.894 19.782 1.00 47.03 68 GLN A N 1
ATOM 533 C CA . GLN A 1 68 ? -9.947 11.892 20.159 1.00 47.03 68 GLN A CA 1
ATOM 534 C C . GLN A 1 68 ? -9.362 12.693 21.324 1.00 47.03 68 GLN A C 1
ATOM 536 O O . GLN A 1 68 ? -9.065 12.126 22.383 1.00 47.03 68 GLN A O 1
ATOM 541 N N . SER A 1 69 ? -9.146 13.996 21.129 1.00 48.78 69 SER A N 1
ATOM 542 C CA . SER A 1 69 ? -8.764 14.866 22.236 1.00 48.78 69 SER A CA 1
ATOM 543 C C . SER A 1 69 ? -9.847 14.743 23.312 1.00 48.78 69 SER A C 1
ATOM 545 O O . SER A 1 69 ? -11.037 14.630 23.004 1.00 48.78 69 SER A O 1
ATOM 547 N N . LYS A 1 70 ? -9.459 14.722 24.593 1.00 49.75 70 LYS A N 1
ATOM 548 C CA . LYS A 1 70 ? -10.410 14.546 25.710 1.00 49.75 70 LYS A CA 1
ATOM 549 C C . LYS A 1 70 ? -11.553 15.584 25.680 1.00 49.75 70 LYS A C 1
ATOM 551 O O . LYS A 1 70 ? -12.623 15.314 26.215 1.00 49.75 70 LYS A O 1
ATOM 556 N N . HIS A 1 71 ? -11.351 16.715 24.998 1.00 44.25 71 HIS A N 1
ATOM 557 C CA . HIS A 1 71 ? -12.330 17.786 24.803 1.00 44.25 71 HIS A CA 1
ATOM 558 C C . HIS A 1 71 ? -13.384 17.524 23.711 1.00 44.25 71 HIS A C 1
ATOM 560 O O . HIS A 1 71 ? -14.462 18.107 23.778 1.00 44.25 71 HIS A O 1
ATOM 566 N N . ALA A 1 72 ? -13.149 16.618 22.754 1.00 48.00 72 ALA A N 1
ATOM 567 C CA . ALA A 1 72 ? -14.110 16.312 21.683 1.00 48.00 72 ALA A CA 1
ATOM 568 C C . ALA A 1 72 ? -15.291 15.427 22.137 1.00 48.00 72 ALA A C 1
ATOM 570 O O . ALA A 1 72 ? -16.268 15.269 21.408 1.00 48.00 72 ALA A O 1
ATOM 571 N N . ARG A 1 73 ? -15.233 14.863 23.354 1.00 45.88 73 ARG A N 1
ATOM 572 C CA . ARG A 1 73 ? -16.247 13.932 23.883 1.00 45.88 73 ARG A CA 1
ATOM 573 C C . ARG A 1 73 ? -17.599 14.572 24.207 1.00 45.88 73 ARG A C 1
ATOM 575 O O . ARG A 1 73 ? -18.556 13.835 24.407 1.00 45.88 73 ARG A O 1
ATOM 582 N N . LYS A 1 74 ? -17.698 15.904 24.285 1.00 42.78 74 LYS A N 1
ATOM 583 C CA . LYS A 1 74 ? -18.940 16.567 24.717 1.00 42.78 74 LYS A CA 1
ATOM 584 C C . LYS A 1 74 ? -19.967 16.812 23.603 1.00 42.78 74 LYS A C 1
ATOM 586 O O . LYS A 1 74 ? -21.137 16.915 23.934 1.00 42.78 74 LYS A O 1
ATOM 591 N N . ASN A 1 75 ? -19.576 16.844 22.320 1.00 45.38 75 ASN A N 1
ATOM 592 C CA . ASN A 1 75 ? -20.431 17.418 21.263 1.00 45.38 75 ASN A CA 1
ATOM 593 C C . ASN A 1 75 ? -20.631 16.573 19.987 1.00 45.38 75 ASN A C 1
ATOM 595 O O . ASN A 1 75 ? -20.980 17.134 18.953 1.00 45.38 75 ASN A O 1
ATOM 599 N N . LYS A 1 76 ? -20.453 15.244 19.998 1.00 39.91 76 LYS A N 1
ATOM 600 C CA . LYS A 1 76 ? -20.797 14.440 18.807 1.00 39.91 76 LYS A CA 1
ATOM 601 C C . LYS A 1 76 ? -21.538 13.150 19.129 1.00 39.91 76 LYS A C 1
ATOM 603 O O . LYS A 1 76 ? -20.974 12.064 19.192 1.00 39.91 76 LYS A O 1
ATOM 608 N N . VAL A 1 77 ? -22.849 13.301 19.255 1.00 50.16 77 VAL A N 1
ATOM 609 C CA . VAL A 1 77 ? -23.789 12.341 18.677 1.00 50.16 77 VAL A CA 1
ATOM 610 C C . VAL A 1 77 ? -23.639 12.452 17.143 1.00 50.16 77 VAL A C 1
ATOM 612 O O . VAL A 1 77 ? -23.515 13.558 16.626 1.00 50.16 77 VAL A O 1
ATOM 615 N N . LEU A 1 78 ? -23.597 11.316 16.436 1.00 49.22 78 LEU A N 1
ATOM 616 C CA . LEU A 1 78 ? -23.481 11.146 14.970 1.00 49.22 78 LEU A CA 1
ATOM 617 C C . LEU A 1 78 ? -22.093 11.347 14.308 1.00 49.22 78 LEU A C 1
ATOM 619 O O . LEU A 1 78 ? -21.743 12.393 13.762 1.00 49.22 78 LEU A O 1
ATOM 623 N N . SER A 1 79 ? -21.314 10.264 14.272 1.00 43.62 79 SER A N 1
ATOM 624 C CA . SER A 1 79 ? -20.929 9.568 13.027 1.00 43.62 79 SER A CA 1
ATOM 625 C C . SER A 1 79 ? -20.063 8.372 13.426 1.00 43.62 79 SER A C 1
ATOM 627 O O . SER A 1 79 ? -18.855 8.480 13.641 1.00 43.62 79 SER A O 1
ATOM 629 N N . SER A 1 80 ? -20.724 7.241 13.645 1.00 51.16 80 SER A N 1
ATOM 630 C CA . SER A 1 80 ? -20.143 6.012 14.183 1.00 51.16 80 SER A CA 1
ATOM 631 C C . SER A 1 80 ? -19.385 5.227 13.107 1.00 51.16 80 SER A C 1
ATOM 633 O O . SER A 1 80 ? -19.687 4.065 12.862 1.00 51.16 80 SER A O 1
ATOM 635 N N . SER A 1 81 ? -18.414 5.835 12.424 1.00 47.62 81 SER A N 1
ATOM 636 C CA . SER A 1 81 ? -17.507 5.082 11.548 1.00 47.62 81 SER A CA 1
ATOM 637 C C . SER A 1 81 ? -16.535 4.283 12.420 1.00 47.62 81 SER A C 1
ATOM 639 O O . SER A 1 81 ? -15.630 4.855 13.035 1.00 47.62 81 SER A O 1
ATOM 641 N N . LYS A 1 82 ? -16.770 2.973 12.530 1.00 53.78 82 LYS A N 1
ATOM 642 C CA . LYS A 1 82 ? -16.013 2.050 13.379 1.00 53.78 82 LYS A CA 1
ATOM 643 C C . LYS A 1 82 ? -14.696 1.686 12.687 1.00 53.78 82 LYS A C 1
ATOM 645 O O . LYS A 1 82 ? -14.682 1.165 11.580 1.00 53.78 82 LYS A O 1
ATOM 650 N N . THR A 1 83 ? -13.574 2.004 13.328 1.00 50.25 83 THR A N 1
ATOM 651 C CA . THR A 1 83 ? -12.238 1.660 12.823 1.00 50.25 83 THR A CA 1
ATOM 652 C C . THR A 1 83 ? -11.907 0.219 13.198 1.00 50.25 83 THR A C 1
ATOM 654 O O . THR A 1 83 ? -11.815 -0.102 14.385 1.00 50.25 83 THR A O 1
ATOM 657 N N . GLU A 1 84 ? -11.689 -0.643 12.206 1.00 55.41 84 GLU A N 1
ATOM 658 C CA . GLU A 1 84 ? -11.155 -1.989 12.415 1.00 55.41 84 GLU A CA 1
ATOM 659 C C . GLU A 1 84 ? -9.679 -2.022 12.032 1.00 55.41 84 GLU A C 1
ATOM 661 O O . GLU A 1 84 ? -9.292 -1.944 10.872 1.00 55.41 84 GLU A O 1
ATOM 666 N N . ILE A 1 85 ? -8.824 -2.098 13.049 1.00 54.47 85 ILE A N 1
ATOM 667 C CA . ILE A 1 85 ? -7.389 -2.290 12.856 1.00 54.47 85 ILE A CA 1
ATOM 668 C C . ILE A 1 85 ? -7.180 -3.787 12.612 1.00 54.47 85 ILE A C 1
ATOM 670 O O . ILE A 1 85 ? -7.572 -4.585 13.462 1.00 54.47 85 ILE A O 1
ATOM 674 N N . PHE A 1 86 ? -6.539 -4.172 11.502 1.00 48.34 86 PHE A N 1
ATOM 675 C CA . PHE A 1 86 ? -6.254 -5.574 11.133 1.00 48.34 86 PHE A CA 1
ATOM 676 C C . PHE A 1 86 ? -5.579 -6.379 12.260 1.00 48.34 86 PHE A C 1
ATOM 678 O O . PHE A 1 86 ? -5.766 -7.588 12.358 1.00 48.34 86 PHE A O 1
ATOM 685 N N . HIS A 1 87 ? -4.883 -5.713 13.188 1.00 44.31 87 HIS A N 1
ATOM 686 C CA . HIS A 1 87 ? -4.365 -6.321 14.417 1.00 44.31 87 HIS A CA 1
ATOM 687 C C . HIS A 1 87 ? -5.444 -7.035 15.261 1.00 44.31 87 HIS A C 1
ATOM 689 O O . HIS A 1 87 ? -5.150 -8.017 15.937 1.00 44.31 87 HIS A O 1
ATOM 695 N N . LYS A 1 88 ? -6.706 -6.585 15.203 1.00 36.81 88 LYS A N 1
ATOM 696 C CA . LYS A 1 88 ? -7.838 -7.169 15.937 1.00 36.81 88 LYS A CA 1
ATOM 697 C C . LYS A 1 88 ? -8.502 -8.346 15.207 1.00 36.81 88 LYS A C 1
ATOM 699 O O . LYS A 1 88 ? -9.282 -9.067 15.823 1.00 36.81 88 LYS A O 1
ATOM 704 N N . MET A 1 89 ? -8.170 -8.588 13.935 1.00 41.50 89 MET A N 1
ATOM 705 C CA . MET A 1 89 ? -8.760 -9.679 13.142 1.00 41.50 89 MET A CA 1
ATOM 706 C C . MET A 1 89 ? -8.158 -11.060 13.434 1.00 41.50 89 MET A C 1
ATOM 708 O O . MET A 1 89 ? -8.684 -12.056 12.957 1.00 41.50 89 MET A O 1
ATOM 712 N N . LYS A 1 90 ? -7.124 -11.170 14.282 1.00 40.75 90 LYS A N 1
ATOM 713 C CA . LYS A 1 90 ? -6.644 -12.486 14.745 1.00 40.75 90 LYS A CA 1
ATOM 714 C C . LYS A 1 90 ? -7.640 -13.239 15.646 1.00 40.75 90 LYS A C 1
ATOM 716 O O . LYS A 1 90 ? -7.434 -14.424 15.872 1.00 40.75 90 LYS A O 1
ATOM 721 N N . ASN A 1 91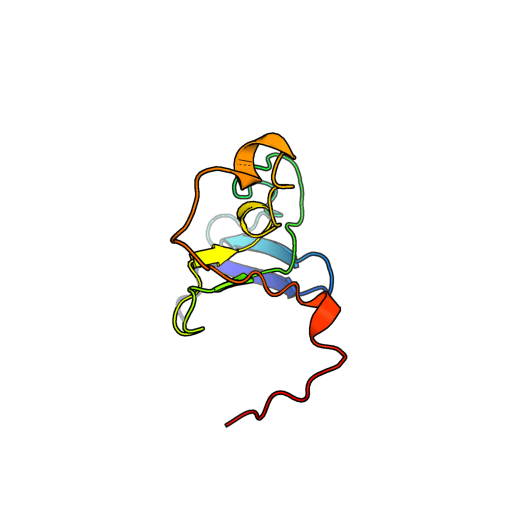 ? -8.716 -12.594 16.116 1.00 39.00 91 ASN A N 1
ATOM 722 C CA . ASN A 1 91 ? -9.660 -13.191 17.074 1.00 39.00 91 ASN A CA 1
ATOM 723 C C . ASN A 1 91 ? -11.081 -13.424 16.535 1.00 39.00 91 ASN A C 1
ATOM 725 O O . ASN A 1 91 ? -11.922 -13.918 17.282 1.00 39.00 91 ASN A O 1
ATOM 729 N N . HIS A 1 92 ? -11.374 -13.100 15.273 1.00 41.88 92 HIS A N 1
ATOM 730 C CA . HIS A 1 92 ? -12.677 -13.400 14.679 1.00 41.88 92 HIS A CA 1
ATOM 731 C C . HIS A 1 92 ? -12.499 -14.050 13.309 1.00 41.88 92 HIS A C 1
ATOM 733 O O . HIS A 1 92 ? -11.901 -13.480 12.403 1.00 41.88 92 HIS A O 1
ATOM 739 N N . HIS A 1 93 ? -12.998 -15.280 13.208 1.00 38.81 93 HIS A N 1
ATOM 740 C CA . HIS A 1 93 ? -13.058 -16.074 11.990 1.00 38.81 93 HIS A CA 1
ATOM 741 C C . HIS A 1 93 ? -13.969 -15.350 10.988 1.00 38.81 93 HIS A C 1
ATOM 743 O O . HIS A 1 93 ? -15.157 -15.176 11.258 1.00 38.81 93 HIS A O 1
ATOM 749 N N . PHE A 1 94 ? -13.415 -14.891 9.868 1.00 41.91 94 PHE A N 1
ATOM 750 C CA . PHE A 1 94 ? -14.211 -14.339 8.775 1.00 41.91 94 PHE A CA 1
ATOM 751 C C . PHE A 1 94 ? -14.705 -15.493 7.899 1.00 41.91 94 PHE A C 1
ATOM 753 O O . PHE A 1 94 ? -13.870 -16.252 7.404 1.00 41.91 94 PHE A O 1
ATOM 760 N N . PRO A 1 95 ? -16.025 -15.653 7.696 1.00 34.38 95 PRO A N 1
ATOM 761 C CA . PRO A 1 95 ? -16.521 -16.557 6.678 1.00 34.38 95 PRO A CA 1
ATOM 762 C C . PRO A 1 95 ? -16.207 -15.938 5.315 1.00 34.38 95 PRO A C 1
ATOM 764 O O . PRO A 1 95 ? -16.658 -14.843 4.983 1.00 34.38 95 PRO A O 1
ATOM 767 N N . ILE A 1 96 ? -15.372 -16.637 4.561 1.00 36.47 96 ILE A N 1
ATOM 768 C CA . ILE A 1 96 ? -15.152 -16.406 3.137 1.00 36.47 96 ILE A CA 1
ATOM 769 C C . ILE A 1 96 ? -16.312 -17.094 2.413 1.00 36.47 96 ILE A C 1
ATOM 771 O O . ILE A 1 96 ? -16.445 -18.312 2.521 1.00 36.47 96 ILE A O 1
ATOM 775 N N . ASN A 1 97 ? -17.164 -16.304 1.755 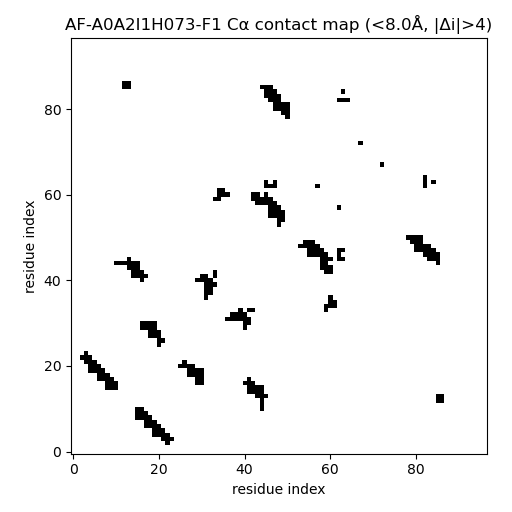1.00 34.59 97 ASN A N 1
ATOM 776 C CA . ASN A 1 97 ? -18.102 -16.791 0.737 1.00 34.59 97 ASN A CA 1
ATOM 777 C C . ASN A 1 97 ? -17.388 -16.873 -0.611 1.00 34.59 97 ASN A C 1
ATOM 779 O O . ASN A 1 97 ? -16.607 -15.935 -0.899 1.00 34.59 97 ASN A O 1
#

InterPro domains:
  IPR043129 ATPase, nucleotide binding domain [SSF53067] (4-85)